Protein AF-A0A1B2J2B1-F1 (afdb_monomer_lite)

Foldseek 3Di:
DLVVQLVVLLVVVVVVVVVCVVVVHDPVDDPVVLVVLSNLLSVLLSLLLVLLLLVLLLVCLVPVDPPVSVVSSVVVLVVLVVCCVPVVDPVSVLNNSVVVSVCSNVVVDDSVNCVVSVVVSVVSNVVSVVSNVVSVVVVVD

Radius of gyration: 17.4 Å; chains: 1; bounding box: 36×32×58 Å

pLDDT: mean 90.69, std 5.52, range [52.62, 97.0]

Structure (mmCIF, N/CA/C/O backbone):
data_AF-A0A1B2J2B1-F1
#
_entry.id   AF-A0A1B2J2B1-F1
#
loop_
_atom_site.group_PDB
_atom_site.id
_atom_site.type_symbol
_atom_site.label_atom_id
_atom_site.label_alt_id
_atom_site.label_comp_id
_atom_site.label_asym_id
_atom_site.label_entity_id
_atom_site.label_seq_id
_atom_site.pdbx_PDB_ins_code
_atom_site.Cartn_x
_atom_site.Cartn_y
_atom_site.Cartn_z
_atom_site.occupancy
_atom_site.B_iso_or_equiv
_atom_site.auth_seq_id
_atom_site.auth_comp_id
_atom_site.auth_asym_id
_atom_site.auth_atom_id
_atom_site.pdbx_PDB_model_num
ATOM 1 N N . MET A 1 1 ? 5.247 -11.492 10.335 1.00 79.38 1 MET A N 1
ATOM 2 C CA . MET A 1 1 ? 4.113 -11.018 9.511 1.00 79.38 1 MET A CA 1
ATOM 3 C C . MET A 1 1 ? 4.525 -10.037 8.416 1.00 79.38 1 MET A C 1
ATOM 5 O O . MET A 1 1 ? 4.299 -10.346 7.259 1.00 79.38 1 MET A O 1
ATOM 9 N N . LEU A 1 2 ? 5.128 -8.870 8.713 1.00 81.56 2 LEU A N 1
ATOM 10 C CA . LEU A 1 2 ? 5.486 -7.906 7.651 1.00 81.56 2 LEU A CA 1
ATOM 11 C C . LEU A 1 2 ? 6.557 -8.449 6.686 1.00 81.56 2 LEU A C 1
ATOM 13 O O . LEU A 1 2 ? 6.440 -8.267 5.481 1.00 81.56 2 LEU A O 1
ATOM 17 N N . VAL A 1 3 ? 7.566 -9.151 7.214 1.00 88.56 3 VAL A N 1
ATOM 18 C CA . VAL A 1 3 ? 8.582 -9.844 6.402 1.00 88.56 3 VAL A CA 1
ATOM 19 C C . VAL A 1 3 ? 7.931 -10.907 5.515 1.00 88.56 3 VAL A C 1
ATOM 21 O O . VAL A 1 3 ? 8.241 -10.976 4.334 1.00 88.56 3 VAL A O 1
ATOM 24 N N . ASP A 1 4 ? 6.975 -11.671 6.049 1.00 89.50 4 ASP A N 1
ATOM 25 C CA . ASP A 1 4 ? 6.250 -12.696 5.286 1.00 89.50 4 ASP A CA 1
ATOM 26 C C . ASP A 1 4 ? 5.447 -12.070 4.138 1.00 89.50 4 ASP A C 1
ATOM 28 O O . ASP A 1 4 ? 5.524 -12.535 3.005 1.00 89.50 4 ASP A O 1
ATOM 32 N N . ILE A 1 5 ? 4.747 -10.958 4.404 1.00 88.12 5 ILE A N 1
ATOM 33 C CA . ILE A 1 5 ? 4.021 -10.177 3.390 1.00 88.12 5 ILE A CA 1
ATOM 34 C C . ILE A 1 5 ? 4.982 -9.664 2.313 1.00 88.12 5 ILE A C 1
ATOM 36 O O . ILE A 1 5 ? 4.697 -9.786 1.122 1.00 88.12 5 ILE A O 1
ATOM 40 N N . LEU A 1 6 ? 6.131 -9.119 2.717 1.00 90.75 6 LEU A N 1
ATOM 41 C CA . LEU A 1 6 ? 7.148 -8.622 1.792 1.00 90.75 6 LEU A CA 1
ATOM 42 C C . LEU A 1 6 ? 7.662 -9.745 0.886 1.00 90.75 6 LEU A C 1
ATOM 44 O O . LEU A 1 6 ? 7.717 -9.570 -0.332 1.00 90.75 6 LEU A O 1
ATOM 48 N N . LEU A 1 7 ? 7.995 -10.903 1.462 1.00 92.69 7 LEU A N 1
ATOM 49 C CA . LEU A 1 7 ? 8.448 -12.077 0.716 1.00 92.69 7 LEU A CA 1
ATOM 50 C C . LEU A 1 7 ? 7.363 -12.599 -0.229 1.00 92.69 7 LEU A C 1
ATOM 52 O O . LEU A 1 7 ? 7.669 -12.947 -1.368 1.00 92.69 7 LEU A O 1
ATOM 56 N N . GLN A 1 8 ? 6.100 -12.605 0.197 1.00 92.44 8 GLN A N 1
ATOM 57 C CA . GLN A 1 8 ? 4.983 -13.057 -0.628 1.00 92.44 8 GLN A CA 1
ATOM 58 C C . GLN A 1 8 ? 4.718 -12.115 -1.811 1.00 92.44 8 GLN A C 1
ATOM 60 O O . GLN A 1 8 ? 4.498 -12.584 -2.929 1.00 92.44 8 GLN A O 1
ATOM 65 N N . ILE A 1 9 ? 4.803 -10.795 -1.607 1.00 91.06 9 ILE A N 1
ATOM 66 C CA . ILE A 1 9 ? 4.696 -9.812 -2.697 1.00 91.06 9 ILE A CA 1
ATOM 67 C C . ILE A 1 9 ? 5.889 -9.931 -3.649 1.00 91.06 9 ILE A C 1
ATOM 69 O O . ILE A 1 9 ? 5.711 -9.905 -4.868 1.00 91.06 9 ILE A O 1
ATOM 73 N N . LEU A 1 10 ? 7.105 -10.078 -3.118 1.00 93.38 10 LEU A N 1
ATOM 74 C CA . LEU A 1 10 ? 8.295 -10.279 -3.941 1.00 93.38 10 LEU A CA 1
ATOM 75 C C . LEU A 1 10 ? 8.149 -11.538 -4.804 1.00 93.38 10 LEU A C 1
ATOM 77 O O . LEU A 1 10 ? 8.353 -11.474 -6.016 1.00 93.38 10 LEU A O 1
ATOM 81 N N . ALA A 1 11 ? 7.730 -12.652 -4.200 1.00 94.38 11 ALA A N 1
ATOM 82 C CA . ALA A 1 11 ? 7.475 -13.903 -4.903 1.00 94.38 11 ALA A CA 1
ATOM 83 C C . ALA A 1 11 ? 6.415 -13.733 -5.999 1.00 94.38 11 ALA A C 1
ATOM 85 O O . ALA A 1 11 ? 6.625 -14.212 -7.110 1.00 94.38 11 ALA A O 1
ATOM 86 N N . TYR A 1 12 ? 5.328 -13.002 -5.726 1.00 91.38 12 TYR A N 1
ATOM 87 C CA . TYR A 1 12 ? 4.292 -12.691 -6.714 1.00 91.38 12 TYR A CA 1
ATOM 88 C C . TYR A 1 12 ? 4.860 -11.977 -7.952 1.00 91.38 12 TYR A C 1
ATOM 90 O O . TYR A 1 12 ? 4.625 -12.418 -9.079 1.00 91.38 12 TYR A O 1
ATOM 98 N N . TYR A 1 13 ? 5.652 -10.915 -7.766 1.00 89.94 13 TYR A N 1
ATOM 99 C CA . TYR A 1 13 ? 6.248 -10.193 -8.897 1.00 89.94 13 TYR A CA 1
ATOM 100 C C . TYR A 1 13 ? 7.292 -11.029 -9.644 1.00 89.94 13 TYR A C 1
ATOM 102 O O . TYR A 1 13 ? 7.301 -11.023 -10.876 1.00 89.94 13 TYR A O 1
ATOM 110 N N . VAL A 1 14 ? 8.132 -11.784 -8.929 1.00 92.00 14 VAL A N 1
ATOM 111 C CA . VAL A 1 14 ? 9.106 -12.701 -9.545 1.00 92.00 14 VAL A CA 1
ATOM 112 C C . VAL A 1 14 ? 8.390 -13.739 -10.407 1.00 92.00 14 VAL A C 1
ATOM 114 O O . VAL A 1 14 ? 8.757 -13.922 -11.566 1.00 92.00 14 VAL A O 1
ATOM 117 N N . PHE A 1 15 ? 7.327 -14.362 -9.893 1.00 94.56 15 PHE A N 1
ATOM 118 C CA . PHE A 1 15 ? 6.523 -15.306 -10.669 1.00 94.56 15 PHE A CA 1
ATOM 119 C C . PHE A 1 15 ? 5.902 -14.650 -11.902 1.00 94.56 15 PHE A C 1
ATOM 121 O O . PHE A 1 15 ? 5.959 -15.225 -12.987 1.00 94.56 15 PHE A O 1
ATOM 128 N N . GLY A 1 16 ? 5.364 -13.434 -11.772 1.00 90.81 16 GLY A N 1
ATOM 129 C CA . GLY A 1 16 ? 4.820 -12.683 -12.905 1.00 90.81 16 GLY A CA 1
ATOM 130 C C . GLY A 1 16 ? 5.847 -12.455 -14.021 1.00 90.81 16 GLY A C 1
ATOM 131 O O . GLY A 1 16 ? 5.534 -12.649 -15.197 1.00 90.81 16 GLY A O 1
ATOM 132 N N . ILE A 1 17 ? 7.089 -12.114 -13.660 1.00 90.31 17 ILE A N 1
ATOM 133 C CA . ILE A 1 17 ? 8.195 -11.946 -14.615 1.00 90.31 17 ILE A CA 1
ATOM 134 C C . ILE A 1 17 ? 8.551 -13.286 -15.272 1.00 90.31 17 ILE A C 1
ATOM 136 O O . ILE A 1 17 ? 8.643 -13.356 -16.498 1.00 90.31 17 ILE A O 1
ATOM 140 N N . LEU A 1 18 ? 8.712 -14.353 -14.482 1.00 92.75 18 LEU A N 1
ATOM 141 C CA . LEU A 1 18 ? 9.064 -15.685 -14.988 1.00 92.75 18 LEU A CA 1
ATOM 142 C C . LEU A 1 18 ? 8.005 -16.234 -15.948 1.00 92.75 18 LEU A C 1
ATOM 144 O O . LEU A 1 18 ? 8.350 -16.727 -17.019 1.00 92.75 18 LEU A O 1
ATOM 148 N N . VAL A 1 19 ? 6.721 -16.097 -15.608 1.00 94.56 19 VAL A N 1
ATOM 149 C CA . VAL A 1 19 ? 5.609 -16.496 -16.482 1.00 94.56 19 VAL A CA 1
ATOM 150 C C . VAL A 1 19 ? 5.601 -15.658 -17.761 1.00 94.56 19 VAL A C 1
ATOM 152 O O . VAL A 1 19 ? 5.448 -16.206 -18.850 1.00 94.56 19 VAL A O 1
ATOM 155 N N . GLY A 1 20 ? 5.826 -14.344 -17.667 1.00 91.06 20 GLY A N 1
ATOM 156 C CA . GLY A 1 20 ? 5.936 -13.475 -18.841 1.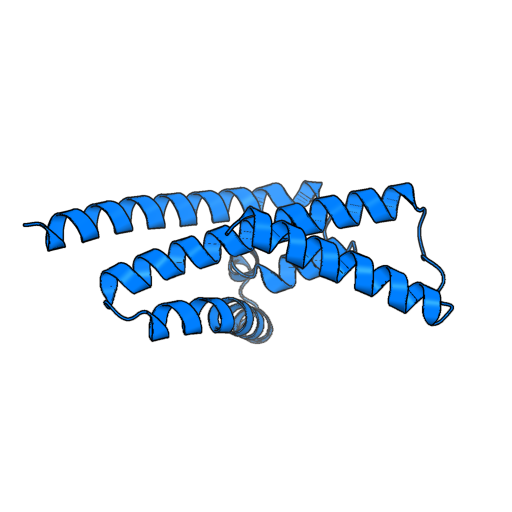00 91.06 20 GLY A CA 1
ATOM 157 C C . GLY A 1 20 ? 7.047 -13.914 -19.801 1.00 91.06 20 GLY A C 1
ATOM 158 O O . GLY A 1 20 ? 6.816 -14.004 -21.009 1.00 91.06 20 GLY A O 1
ATOM 159 N N . LEU A 1 21 ? 8.221 -14.249 -19.260 1.00 92.06 21 LEU A N 1
ATOM 160 C CA . LEU A 1 21 ? 9.353 -14.776 -20.025 1.00 92.06 21 LEU A CA 1
ATOM 161 C C . LEU A 1 21 ? 9.053 -16.157 -20.624 1.00 92.06 21 LEU A C 1
ATOM 163 O O . LEU A 1 21 ? 9.356 -16.382 -21.794 1.00 92.06 21 LEU A O 1
ATOM 167 N N . ALA A 1 22 ? 8.408 -17.049 -19.867 1.00 94.62 22 ALA A N 1
ATOM 168 C CA 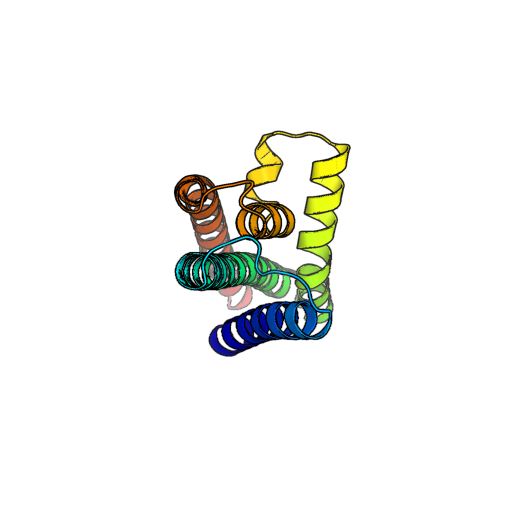. ALA A 1 22 ? 7.990 -18.369 -20.345 1.00 94.62 22 ALA A CA 1
ATOM 169 C C . ALA A 1 22 ? 6.982 -18.282 -21.506 1.00 94.62 22 ALA A C 1
ATOM 171 O O . ALA A 1 22 ? 6.993 -19.121 -22.401 1.00 94.62 22 ALA A O 1
ATOM 172 N N . MET A 1 23 ? 6.155 -17.232 -21.538 1.00 95.69 23 MET A N 1
ATOM 173 C CA . MET A 1 23 ? 5.245 -16.929 -22.650 1.00 95.69 23 MET A CA 1
ATOM 174 C C . MET A 1 23 ? 5.923 -16.196 -23.825 1.00 95.69 23 MET A C 1
ATOM 176 O O . MET A 1 23 ? 5.238 -15.721 -24.730 1.00 95.69 23 MET A O 1
ATOM 180 N N . GLY A 1 24 ? 7.252 -16.049 -23.816 1.00 91.81 24 GLY A N 1
ATOM 181 C CA . GLY A 1 24 ? 8.009 -15.394 -24.886 1.00 91.81 24 GLY A CA 1
ATOM 182 C C . GLY A 1 24 ? 7.836 -13.873 -24.946 1.00 91.81 24 GLY A C 1
ATOM 183 O O . GLY A 1 24 ? 8.168 -13.252 -25.961 1.00 91.81 24 GLY A O 1
ATOM 184 N N . ARG A 1 25 ? 7.313 -13.237 -23.888 1.00 90.06 25 ARG A N 1
ATOM 185 C CA . ARG A 1 25 ? 7.152 -11.777 -23.858 1.00 90.06 25 ARG A CA 1
ATOM 186 C C . ARG A 1 25 ? 8.510 -11.105 -23.681 1.00 90.06 25 ARG A C 1
ATOM 188 O O . ARG A 1 25 ? 9.303 -11.4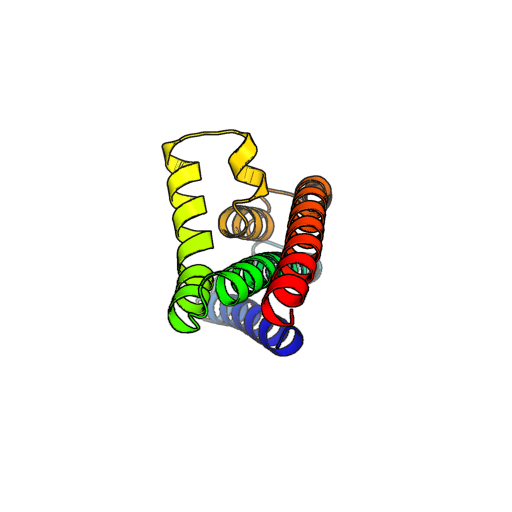73 -22.817 1.00 90.06 25 ARG A O 1
ATOM 195 N N . LYS A 1 26 ? 8.758 -10.066 -24.479 1.00 86.62 26 LYS A N 1
ATOM 196 C CA . LYS A 1 26 ? 9.926 -9.195 -24.302 1.00 86.62 26 LYS A CA 1
ATOM 197 C C . LYS A 1 26 ? 9.742 -8.355 -23.036 1.00 86.62 26 LYS A C 1
ATOM 199 O O . LYS A 1 26 ? 8.643 -7.880 -22.770 1.00 86.62 26 LYS A O 1
ATOM 204 N N . LEU A 1 27 ? 10.833 -8.123 -22.306 1.00 80.56 27 LEU A N 1
ATOM 205 C CA . LEU A 1 27 ? 10.852 -7.380 -21.035 1.00 80.56 27 LEU A CA 1
ATOM 206 C C . LEU A 1 27 ? 10.362 -5.926 -21.152 1.00 80.56 27 LEU A C 1
ATOM 208 O O . LEU A 1 27 ? 10.035 -5.315 -20.143 1.00 80.56 27 LEU A O 1
ATOM 212 N N . GLY A 1 28 ? 10.340 -5.349 -22.360 1.00 83.56 28 GLY A N 1
ATOM 213 C CA . GLY A 1 28 ? 9.877 -3.977 -22.619 1.00 83.56 28 GLY A CA 1
ATOM 214 C C . GLY A 1 28 ? 10.772 -2.868 -22.045 1.00 83.56 28 GLY A C 1
ATOM 215 O O . GLY A 1 28 ? 10.621 -1.713 -22.423 1.00 83.56 28 GLY A O 1
ATOM 216 N N . THR A 1 29 ? 11.722 -3.207 -21.170 1.00 86.06 29 THR A N 1
ATOM 217 C CA . THR A 1 29 ? 12.679 -2.302 -20.525 1.00 86.06 29 THR A CA 1
ATOM 218 C C . THR A 1 29 ? 13.987 -3.037 -20.188 1.00 86.06 29 THR A C 1
ATOM 220 O O . THR A 1 29 ? 14.118 -4.237 -20.446 1.00 86.06 29 THR A O 1
ATOM 223 N N . SER A 1 30 ? 14.973 -2.329 -19.630 1.00 90.69 30 SER A N 1
ATOM 224 C CA . SER A 1 30 ? 16.235 -2.921 -19.174 1.00 90.69 30 SER A CA 1
ATOM 225 C C . SER A 1 30 ? 16.060 -3.685 -17.856 1.00 90.69 30 SER A C 1
ATOM 227 O O . SER A 1 30 ? 15.259 -3.308 -17.001 1.00 90.69 30 SER A O 1
ATOM 229 N N . TRP A 1 31 ? 16.858 -4.738 -17.647 1.00 89.00 31 TRP A N 1
ATOM 230 C CA . TRP A 1 31 ? 16.835 -5.533 -16.409 1.00 89.00 31 TRP A CA 1
ATOM 231 C C . TRP A 1 31 ? 17.029 -4.692 -15.144 1.00 89.00 31 TRP A C 1
ATOM 233 O O . TRP A 1 31 ? 16.333 -4.904 -14.154 1.00 89.00 31 TRP A O 1
ATOM 243 N N . GLY A 1 32 ? 17.936 -3.711 -15.185 1.00 90.12 32 GLY A N 1
ATOM 244 C CA . GLY A 1 32 ? 18.182 -2.819 -14.052 1.00 90.12 32 GLY A CA 1
ATOM 245 C C . GLY A 1 32 ? 16.960 -1.972 -13.696 1.00 90.12 32 GLY A C 1
ATOM 246 O O . GLY A 1 32 ? 16.621 -1.849 -12.521 1.00 90.12 32 GLY A O 1
ATOM 247 N N . HIS A 1 33 ? 16.261 -1.439 -14.702 1.00 88.00 33 HIS A N 1
ATOM 248 C CA . HIS A 1 33 ? 15.056 -0.640 -14.483 1.00 88.00 33 HIS A CA 1
ATOM 249 C C . HIS A 1 33 ? 13.863 -1.493 -14.033 1.00 88.00 33 HIS A C 1
ATOM 251 O O . HIS A 1 33 ? 13.069 -1.064 -13.195 1.00 88.00 33 HIS A O 1
ATOM 257 N N . LEU A 1 34 ? 13.764 -2.723 -14.540 1.00 88.38 34 LEU A N 1
ATOM 258 C CA . LEU A 1 34 ? 12.751 -3.687 -14.121 1.00 88.38 34 LEU A CA 1
ATOM 259 C C . LEU A 1 34 ? 12.933 -4.084 -12.651 1.00 88.38 34 LEU A C 1
ATOM 261 O O . LEU A 1 34 ? 11.971 -4.045 -11.885 1.00 88.38 34 LEU A O 1
ATOM 265 N N . LEU A 1 35 ? 14.161 -4.412 -12.240 1.00 89.62 35 LEU A N 1
ATOM 266 C CA . LEU A 1 35 ? 14.468 -4.768 -10.854 1.00 89.62 35 LEU A CA 1
ATOM 267 C C . LEU A 1 35 ? 14.231 -3.596 -9.898 1.00 89.62 35 LEU A C 1
ATOM 269 O O . LEU A 1 35 ? 13.585 -3.784 -8.868 1.00 89.62 35 LEU A O 1
ATOM 273 N N . SER A 1 36 ? 14.695 -2.390 -10.236 1.00 89.56 36 SER A N 1
ATOM 274 C CA . SER A 1 36 ? 14.511 -1.218 -9.371 1.00 89.56 36 SER A CA 1
ATOM 275 C C . SER A 1 36 ? 13.035 -0.847 -9.211 1.00 89.56 36 SER A C 1
ATOM 277 O O . SER A 1 36 ? 12.575 -0.625 -8.090 1.00 89.56 36 SER A O 1
ATOM 279 N N . THR A 1 37 ? 12.269 -0.865 -10.304 1.00 87.81 37 THR A N 1
ATOM 280 C CA . THR A 1 37 ? 10.823 -0.597 -10.283 1.00 87.81 37 THR A CA 1
ATOM 281 C C . THR A 1 37 ? 10.069 -1.671 -9.506 1.00 87.81 37 THR A C 1
ATOM 283 O O . THR A 1 37 ? 9.193 -1.351 -8.702 1.00 87.81 37 THR A O 1
ATOM 286 N N . THR A 1 38 ? 10.441 -2.941 -9.679 1.00 90.25 38 THR A N 1
ATOM 287 C CA . THR A 1 38 ? 9.834 -4.057 -8.942 1.00 90.25 38 THR A CA 1
ATOM 288 C C . THR A 1 38 ? 10.094 -3.930 -7.445 1.00 90.25 38 THR A C 1
ATOM 290 O O . THR A 1 38 ? 9.148 -3.975 -6.664 1.00 90.25 38 THR A O 1
ATOM 293 N N . LEU A 1 39 ? 11.342 -3.700 -7.025 1.00 91.19 39 LEU A N 1
ATOM 294 C CA . LEU A 1 39 ? 11.687 -3.548 -5.608 1.00 91.19 39 LEU A CA 1
ATOM 295 C C . LEU A 1 39 ? 10.991 -2.341 -4.970 1.00 91.19 39 LEU A C 1
ATOM 297 O O . LEU A 1 39 ? 10.443 -2.460 -3.873 1.00 91.19 39 LEU A O 1
ATOM 301 N N . ALA A 1 40 ? 10.949 -1.202 -5.667 1.00 90.38 40 ALA A N 1
ATOM 302 C CA . ALA A 1 40 ? 10.218 -0.029 -5.197 1.00 90.38 40 ALA A CA 1
ATOM 303 C C . ALA A 1 40 ? 8.722 -0.334 -5.030 1.00 90.38 40 ALA A C 1
ATOM 305 O O . ALA A 1 40 ? 8.128 -0.016 -4.000 1.00 90.38 40 ALA A O 1
ATOM 306 N N . THR A 1 41 ? 8.126 -1.017 -6.007 1.00 90.81 41 THR A N 1
ATOM 307 C CA . THR A 1 41 ? 6.719 -1.427 -5.966 1.00 90.81 41 THR A CA 1
ATOM 308 C C . THR A 1 41 ? 6.446 -2.400 -4.818 1.00 90.81 41 THR A C 1
ATOM 310 O O . THR A 1 41 ? 5.456 -2.232 -4.107 1.00 90.81 41 THR A O 1
ATOM 313 N N . VAL A 1 42 ? 7.316 -3.389 -4.585 1.00 93.00 42 VAL A N 1
ATOM 314 C CA . VAL A 1 42 ? 7.215 -4.332 -3.456 1.00 93.00 42 VAL A CA 1
ATOM 315 C C . VAL A 1 42 ? 7.222 -3.573 -2.128 1.00 93.00 42 VAL A C 1
ATOM 317 O O . VAL A 1 42 ? 6.341 -3.793 -1.293 1.00 93.00 42 VAL A O 1
ATOM 320 N N . GLY A 1 43 ? 8.167 -2.644 -1.947 1.00 92.62 43 GLY A N 1
ATOM 321 C CA . GLY A 1 43 ? 8.269 -1.825 -0.737 1.00 92.62 43 GLY A CA 1
ATOM 322 C C . GLY A 1 43 ? 7.027 -0.962 -0.503 1.00 92.62 43 GLY A C 1
ATOM 323 O O . GLY A 1 43 ? 6.447 -0.995 0.582 1.00 92.62 43 GLY A O 1
ATOM 324 N N . ILE A 1 44 ? 6.565 -0.259 -1.539 1.00 92.69 44 ILE A N 1
ATOM 325 C CA . ILE A 1 44 ? 5.362 0.588 -1.487 1.00 92.69 44 ILE A CA 1
ATOM 326 C C . ILE A 1 44 ? 4.110 -0.238 -1.175 1.00 92.69 44 ILE A C 1
ATOM 328 O O . ILE A 1 44 ? 3.311 0.142 -0.322 1.00 92.69 44 ILE A O 1
ATOM 332 N N . THR A 1 45 ? 3.952 -1.394 -1.822 1.00 92.12 45 THR A N 1
ATOM 333 C CA . THR A 1 45 ? 2.808 -2.288 -1.587 1.00 92.12 45 THR A CA 1
ATOM 334 C C . THR A 1 45 ? 2.807 -2.807 -0.157 1.00 92.12 45 THR A C 1
ATOM 336 O O . THR A 1 45 ? 1.779 -2.767 0.511 1.00 92.12 45 THR A O 1
ATOM 339 N N . THR A 1 46 ? 3.966 -3.247 0.336 1.00 93.50 46 THR A N 1
ATOM 340 C CA . THR A 1 46 ? 4.121 -3.733 1.714 1.00 93.50 46 THR A CA 1
ATOM 341 C C . THR A 1 46 ? 3.769 -2.639 2.721 1.00 93.50 46 THR A C 1
ATOM 343 O O . THR A 1 46 ? 3.051 -2.893 3.689 1.00 93.50 46 THR A O 1
ATOM 346 N N . PHE A 1 47 ? 4.223 -1.409 2.471 1.00 93.56 47 PHE A N 1
ATOM 347 C CA . PHE A 1 47 ? 3.879 -0.250 3.287 1.00 93.56 47 PHE A CA 1
ATOM 348 C C . PHE A 1 47 ? 2.371 0.033 3.283 1.00 93.56 47 PHE A C 1
ATOM 350 O O . PHE A 1 47 ? 1.773 0.184 4.340 1.00 93.56 47 PHE A O 1
ATOM 357 N N . PHE A 1 48 ? 1.711 0.044 2.127 1.00 94.31 48 PHE A N 1
ATOM 358 C CA .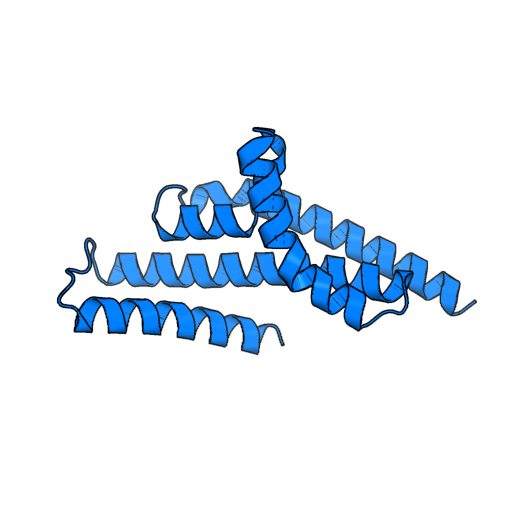 PHE A 1 48 ? 0.263 0.250 2.100 1.00 94.31 48 PHE A CA 1
ATOM 359 C C . PHE A 1 48 ? -0.525 -0.872 2.778 1.00 94.31 48 PHE A C 1
ATOM 361 O O . PHE A 1 48 ? -1.512 -0.600 3.462 1.00 94.31 48 PHE A O 1
ATOM 368 N N . ILE A 1 49 ? -0.091 -2.125 2.638 1.00 92.81 49 ILE A N 1
ATOM 369 C CA . ILE A 1 49 ? -0.714 -3.237 3.355 1.00 92.81 49 ILE A CA 1
ATOM 370 C C . ILE A 1 49 ? -0.591 -3.023 4.867 1.00 92.81 49 ILE A C 1
ATOM 372 O O . ILE A 1 49 ? -1.582 -3.195 5.573 1.00 92.81 49 ILE A O 1
ATOM 376 N N . SER A 1 50 ? 0.562 -2.578 5.378 1.00 93.25 50 SER A N 1
ATOM 377 C CA . SER A 1 50 ? 0.716 -2.317 6.817 1.00 93.25 50 SER A CA 1
ATOM 378 C C . SER A 1 50 ? -0.250 -1.241 7.333 1.00 93.25 50 SER A C 1
ATOM 380 O O . SER A 1 50 ? -0.774 -1.378 8.438 1.00 93.25 50 SER A O 1
ATOM 382 N N . VAL A 1 51 ? -0.575 -0.235 6.515 1.00 95.44 51 VAL A N 1
ATOM 383 C CA . VAL A 1 51 ? -1.595 0.785 6.824 1.00 95.44 51 VAL A CA 1
ATOM 384 C C . VAL A 1 51 ? -2.983 0.158 6.944 1.00 95.44 51 VAL A C 1
ATOM 386 O O . VAL A 1 51 ? -3.702 0.428 7.908 1.00 95.44 51 VAL A O 1
ATOM 389 N N . VAL A 1 52 ? -3.354 -0.723 6.009 1.00 95.56 52 VAL A N 1
ATOM 390 C CA . VAL A 1 52 ? -4.629 -1.460 6.063 1.00 95.56 52 VAL A CA 1
ATOM 391 C C . VAL A 1 52 ? -4.705 -2.344 7.305 1.00 95.56 52 VAL A C 1
ATOM 393 O O . VAL A 1 52 ? -5.728 -2.343 7.989 1.00 95.56 52 VAL A O 1
ATOM 396 N N . PHE A 1 53 ? -3.616 -3.033 7.651 1.00 94.06 53 PHE A N 1
ATOM 397 C CA . PHE A 1 53 ? -3.534 -3.799 8.894 1.00 94.06 53 PHE A CA 1
ATOM 398 C C . PHE A 1 53 ? -3.678 -2.910 10.135 1.00 94.06 53 PHE A C 1
ATOM 400 O O . PHE A 1 53 ? -4.396 -3.285 11.057 1.00 94.06 53 PHE A O 1
ATOM 407 N N . GLY A 1 54 ? -3.070 -1.721 10.156 1.00 94.94 54 GLY A N 1
ATOM 408 C CA . GLY A 1 54 ? -3.241 -0.760 11.251 1.00 94.94 54 GLY A CA 1
ATOM 409 C C . GLY A 1 54 ? -4.707 -0.366 11.466 1.00 94.94 54 GLY A C 1
ATOM 410 O O . GLY A 1 54 ? -5.201 -0.394 12.594 1.00 94.94 54 GLY A O 1
ATOM 411 N N . MET A 1 55 ? -5.439 -0.091 10.383 1.00 96.31 55 MET A N 1
ATOM 412 C CA . MET A 1 55 ? -6.885 0.166 10.447 1.00 96.31 55 MET A CA 1
ATOM 413 C C . MET A 1 55 ? -7.672 -1.066 10.922 1.00 96.31 55 MET A C 1
ATOM 415 O O . MET A 1 55 ? -8.591 -0.948 11.735 1.00 96.31 55 MET A O 1
ATOM 419 N N . ALA A 1 56 ? -7.294 -2.256 10.455 1.00 95.81 56 ALA A N 1
ATOM 420 C CA . ALA A 1 56 ? -7.926 -3.511 10.845 1.00 95.81 56 ALA A CA 1
ATOM 421 C C . ALA A 1 56 ? -7.744 -3.816 12.343 1.00 95.81 56 ALA A C 1
ATOM 423 O O . ALA A 1 56 ? -8.674 -4.317 12.979 1.00 95.81 56 ALA A O 1
ATOM 424 N N . VAL A 1 57 ? -6.591 -3.473 12.929 1.00 94.69 57 VAL A N 1
ATOM 425 C CA . VAL A 1 57 ? -6.339 -3.594 14.375 1.00 94.69 57 VAL A CA 1
ATOM 426 C C . VAL A 1 57 ? -7.264 -2.677 15.173 1.00 94.69 57 VAL A C 1
ATOM 428 O O . VAL A 1 57 ? -7.867 -3.127 16.145 1.00 94.69 57 VAL A O 1
ATOM 431 N N . VAL A 1 58 ? -7.455 -1.426 14.746 1.00 95.88 58 VAL A N 1
ATOM 432 C CA . VAL A 1 58 ? -8.416 -0.517 15.399 1.00 95.88 58 VAL A CA 1
ATOM 433 C C . VAL A 1 58 ? -9.825 -1.109 15.361 1.00 95.88 58 VAL A C 1
ATOM 435 O O . VAL A 1 58 ? -10.504 -1.156 16.387 1.00 95.88 58 VAL A O 1
ATOM 438 N N . LEU A 1 59 ? -10.256 -1.616 14.202 1.00 95.75 59 LEU A N 1
ATOM 439 C CA . LEU A 1 59 ? -11.555 -2.280 14.056 1.00 95.75 59 LEU A CA 1
ATOM 440 C C . LEU A 1 59 ? -11.683 -3.516 14.946 1.00 95.75 59 LEU A C 1
ATOM 442 O O . LEU A 1 59 ? -12.741 -3.732 15.539 1.00 95.75 59 LEU A O 1
ATOM 446 N N . LEU A 1 60 ? -10.619 -4.307 15.070 1.00 95.62 60 LEU A N 1
ATOM 447 C CA . LEU A 1 60 ? -10.586 -5.457 15.962 1.00 95.62 60 LEU A CA 1
ATOM 448 C C . LEU A 1 60 ? -10.777 -5.025 17.418 1.00 95.62 60 LEU A C 1
ATOM 450 O O . LEU A 1 60 ? -11.615 -5.591 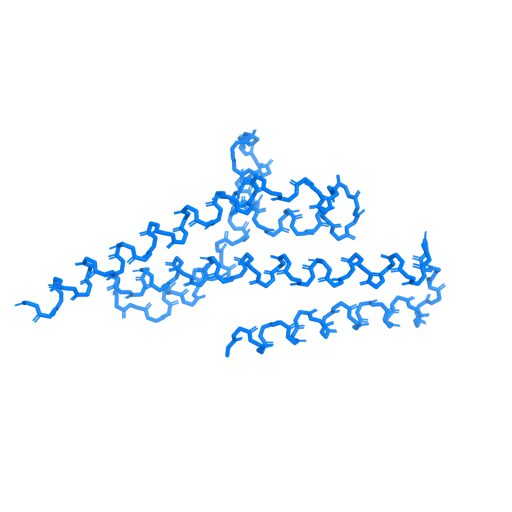18.115 1.00 95.62 60 LEU A O 1
ATOM 454 N N . ILE A 1 61 ? -10.039 -4.012 17.875 1.00 94.50 61 ILE A N 1
ATOM 455 C CA . ILE A 1 61 ? -10.152 -3.515 19.250 1.00 94.50 61 ILE A CA 1
ATOM 456 C C . ILE A 1 61 ? -11.559 -2.960 19.490 1.00 94.50 61 ILE A C 1
ATOM 458 O O . ILE A 1 61 ? -12.145 -3.256 20.528 1.00 94.50 61 ILE A O 1
ATOM 462 N N . LEU A 1 62 ? -12.131 -2.215 18.542 1.00 93.50 62 LEU A N 1
ATOM 463 C CA . LEU A 1 62 ? -13.481 -1.652 18.657 1.00 93.50 62 LEU A CA 1
ATOM 464 C C . LEU A 1 62 ? -14.569 -2.726 18.728 1.00 93.50 62 LEU A C 1
ATOM 466 O O . LEU A 1 62 ? -15.417 -2.693 19.615 1.00 93.50 62 LEU A O 1
ATOM 470 N N . THR A 1 63 ? -14.553 -3.669 17.789 1.00 93.62 63 THR A N 1
ATOM 471 C CA . THR A 1 63 ? -15.652 -4.629 17.592 1.00 93.62 63 THR A CA 1
ATOM 472 C C . THR A 1 63 ? -15.471 -5.930 18.369 1.00 93.62 63 THR A C 1
ATOM 474 O O . THR A 1 63 ? -16.431 -6.669 18.552 1.00 93.62 63 THR A O 1
ATOM 477 N N . GLY A 1 64 ? -14.242 -6.251 18.783 1.00 92.94 64 GLY A N 1
ATOM 478 C CA . GLY A 1 64 ? -13.876 -7.563 19.323 1.00 92.94 64 GLY A CA 1
ATOM 479 C C . GLY A 1 64 ? -13.914 -8.701 18.293 1.00 92.94 64 GLY A C 1
ATOM 480 O O . GLY A 1 64 ? -13.701 -9.853 18.661 1.00 92.94 64 GLY A O 1
ATOM 481 N N . SER A 1 65 ? -14.181 -8.415 17.011 1.00 95.00 65 SER A N 1
ATOM 482 C CA . SER A 1 65 ? -14.385 -9.432 15.976 1.00 95.00 65 SER A CA 1
ATOM 483 C C . SER A 1 65 ? -13.145 -9.632 15.106 1.00 95.00 65 SER A C 1
ATOM 485 O O . SER A 1 65 ? -12.813 -8.804 14.254 1.00 95.00 65 SER A O 1
ATOM 487 N N . GLN A 1 66 ? -12.500 -10.789 15.266 1.00 93.75 66 GLN A N 1
ATOM 488 C CA . GLN A 1 66 ? -11.396 -11.227 14.402 1.00 93.75 66 GLN A CA 1
ATOM 489 C C . GLN A 1 66 ? -11.851 -11.412 12.949 1.00 93.75 66 GLN A C 1
ATOM 491 O O . GLN A 1 66 ? -11.163 -10.991 12.022 1.00 93.75 66 GLN A O 1
ATOM 496 N N . ILE A 1 67 ? -13.048 -11.975 12.746 1.00 96.19 67 ILE A N 1
ATOM 497 C CA . ILE A 1 67 ? -13.619 -12.201 11.411 1.00 96.19 67 ILE A CA 1
ATOM 498 C C . ILE A 1 67 ? -13.869 -10.863 10.706 1.00 96.19 67 ILE A C 1
ATOM 500 O O . ILE A 1 67 ? -13.515 -10.712 9.538 1.00 96.19 67 ILE A O 1
ATOM 504 N N . GLY A 1 68 ? -14.430 -9.877 11.415 1.00 94.06 68 GLY A N 1
ATOM 505 C CA . GLY A 1 68 ? -14.688 -8.549 10.853 1.00 94.06 68 GLY A CA 1
ATOM 506 C C . GLY A 1 68 ? -13.404 -7.831 10.435 1.00 94.06 68 GLY A C 1
ATOM 507 O O . GLY A 1 68 ? -13.334 -7.274 9.339 1.00 94.06 68 GLY A O 1
ATOM 508 N N . SER A 1 69 ? -12.365 -7.905 11.270 1.00 95.50 69 SER A N 1
ATOM 509 C CA . SER A 1 69 ? -11.044 -7.344 10.966 1.00 95.50 69 SER A CA 1
ATOM 510 C C . SER A 1 69 ? -10.389 -8.017 9.751 1.00 95.50 69 SER A C 1
ATOM 512 O O . SER A 1 69 ? -9.921 -7.335 8.837 1.00 95.50 69 SER A O 1
ATOM 514 N N . ALA A 1 70 ? -10.430 -9.351 9.676 1.00 94.00 70 ALA A N 1
ATOM 515 C CA . ALA A 1 70 ? -9.889 -10.104 8.545 1.00 94.00 70 ALA A CA 1
ATOM 516 C C . ALA A 1 70 ? -10.627 -9.800 7.230 1.00 94.00 70 ALA A C 1
ATOM 518 O O . ALA A 1 70 ? -9.993 -9.551 6.202 1.00 94.00 70 ALA A O 1
ATOM 519 N N . ALA A 1 71 ? -11.963 -9.761 7.264 1.00 96.06 71 ALA A N 1
ATOM 520 C CA . ALA A 1 71 ? -12.776 -9.402 6.105 1.00 96.06 71 ALA A CA 1
ATOM 521 C C . ALA A 1 71 ? -12.468 -7.975 5.626 1.00 96.06 71 ALA A C 1
ATOM 523 O O . ALA A 1 71 ? -12.342 -7.738 4.424 1.00 96.06 71 ALA A O 1
ATOM 524 N N . PHE A 1 72 ? -12.279 -7.034 6.556 1.00 96.44 72 PHE A N 1
ATOM 525 C CA . PHE A 1 72 ? -11.928 -5.656 6.232 1.00 96.44 72 PHE A CA 1
ATOM 526 C C . PHE A 1 72 ? -10.616 -5.552 5.444 1.00 96.44 72 PHE A C 1
ATOM 528 O O . PHE A 1 72 ? -10.578 -4.829 4.453 1.00 96.44 72 PHE A O 1
ATOM 535 N N . ILE A 1 73 ? -9.571 -6.299 5.819 1.00 94.12 73 ILE A N 1
ATOM 536 C CA . ILE A 1 73 ? -8.265 -6.255 5.132 1.00 94.12 73 ILE A CA 1
ATOM 537 C C . ILE A 1 73 ? -8.399 -6.573 3.637 1.00 94.12 73 ILE A C 1
ATOM 539 O O . ILE A 1 73 ? -7.734 -5.952 2.808 1.00 94.12 73 ILE A O 1
ATOM 543 N N . VAL A 1 74 ? -9.277 -7.516 3.288 1.00 91.81 74 VAL A N 1
ATOM 544 C CA . VAL A 1 74 ? -9.508 -7.934 1.898 1.00 91.81 74 VAL A CA 1
ATOM 545 C C . VAL A 1 74 ? -10.473 -6.988 1.183 1.00 91.81 74 VAL A C 1
ATOM 547 O O . VAL A 1 74 ? -10.229 -6.589 0.044 1.00 91.81 74 VAL A O 1
ATOM 550 N N . ILE A 1 75 ? -11.571 -6.614 1.842 1.00 95.00 75 ILE A N 1
ATOM 551 C CA . ILE A 1 75 ? -12.659 -5.843 1.226 1.00 95.00 75 ILE A CA 1
ATOM 552 C C . ILE A 1 75 ? -12.274 -4.374 1.042 1.00 95.00 75 ILE A C 1
ATOM 554 O O . ILE A 1 75 ? -12.601 -3.786 0.013 1.00 95.00 75 ILE A O 1
ATOM 558 N N . PHE A 1 76 ? -11.571 -3.773 2.002 1.00 95.06 76 PHE A N 1
ATOM 559 C CA . PHE A 1 76 ? -11.227 -2.351 1.990 1.00 95.06 76 PHE A CA 1
ATOM 560 C C . PHE A 1 76 ? -10.540 -1.885 0.692 1.00 95.06 76 PHE A C 1
ATOM 562 O O . PHE A 1 76 ? -11.068 -0.970 0.052 1.00 95.06 76 PHE A O 1
ATOM 569 N N . PRO A 1 77 ? -9.420 -2.486 0.235 1.00 92.00 77 PRO A N 1
ATOM 570 C CA . PRO A 1 77 ? -8.750 -2.026 -0.983 1.00 92.00 77 PRO A CA 1
ATOM 571 C C . PRO A 1 77 ? -9.638 -2.145 -2.232 1.00 92.00 77 PRO A C 1
ATOM 573 O O . PRO A 1 77 ? -9.566 -1.287 -3.118 1.00 92.00 77 PRO A O 1
ATOM 576 N N . LEU A 1 78 ? -10.500 -3.166 -2.294 1.00 91.12 78 LEU A N 1
ATOM 577 C CA . LEU A 1 78 ? -11.446 -3.364 -3.394 1.00 91.12 78 LEU A CA 1
ATOM 578 C C . LEU A 1 78 ? -12.556 -2.311 -3.365 1.00 91.12 78 LEU A C 1
ATOM 580 O O . LEU A 1 78 ? -12.802 -1.648 -4.373 1.00 91.12 78 LEU A O 1
ATOM 584 N N . ALA A 1 79 ? -13.177 -2.104 -2.204 1.00 93.06 79 ALA A N 1
ATOM 585 C CA . ALA A 1 79 ? -14.241 -1.127 -2.018 1.00 93.06 79 ALA A CA 1
ATOM 586 C C . ALA A 1 79 ? -13.758 0.289 -2.352 1.00 93.06 79 ALA A C 1
ATOM 588 O O . ALA A 1 79 ? -14.400 0.993 -3.130 1.00 93.06 79 ALA A O 1
ATOM 589 N N . VAL A 1 80 ? -12.587 0.685 -1.845 1.00 93.75 80 VAL A N 1
ATOM 590 C CA . VAL A 1 80 ? -11.995 1.995 -2.144 1.00 93.75 80 VAL A CA 1
ATOM 591 C C . VAL A 1 80 ? -11.689 2.141 -3.636 1.00 93.75 80 VAL A C 1
ATOM 593 O O . VAL A 1 80 ? -11.939 3.204 -4.203 1.00 93.75 80 VAL A O 1
ATOM 596 N N . SER A 1 81 ? -11.196 1.086 -4.293 1.00 89.88 81 SER A N 1
ATOM 597 C CA . SER A 1 81 ? -10.934 1.114 -5.739 1.00 89.88 81 SER A CA 1
ATOM 598 C C . SER A 1 81 ? -12.212 1.318 -6.553 1.00 89.88 81 SER A C 1
ATOM 600 O O . SER A 1 81 ? -12.229 2.151 -7.460 1.00 89.88 81 SER A O 1
ATOM 602 N N . ILE A 1 82 ? -13.291 0.614 -6.201 1.00 90.31 82 ILE A N 1
ATOM 603 C CA . ILE A 1 82 ? -14.600 0.734 -6.859 1.00 90.31 82 ILE A CA 1
ATOM 604 C C . ILE A 1 82 ? -15.186 2.132 -6.634 1.00 90.31 82 ILE A C 1
ATOM 606 O O . ILE A 1 82 ? -15.587 2.796 -7.589 1.00 90.31 82 ILE A O 1
ATOM 610 N N . ILE A 1 83 ? -15.181 2.617 -5.390 1.00 91.56 83 ILE A N 1
ATOM 611 C CA . ILE A 1 83 ? -15.695 3.950 -5.053 1.00 91.56 83 ILE A CA 1
ATOM 612 C C . ILE A 1 83 ? -14.903 5.026 -5.798 1.00 91.56 83 ILE A C 1
ATOM 614 O O . ILE A 1 83 ? -15.499 5.931 -6.374 1.00 91.56 83 ILE A O 1
ATOM 618 N N . ALA A 1 84 ? -13.573 4.927 -5.845 1.00 89.00 84 ALA A N 1
ATOM 619 C CA . ALA A 1 84 ? -12.742 5.886 -6.567 1.00 89.00 84 ALA A CA 1
ATOM 620 C C . ALA A 1 84 ? -13.023 5.893 -8.081 1.00 89.00 84 ALA A C 1
ATOM 622 O O . ALA A 1 84 ? -12.934 6.952 -8.705 1.00 89.00 84 ALA A O 1
ATOM 623 N N . ALA A 1 85 ? -13.367 4.740 -8.663 1.00 85.81 85 ALA A N 1
ATOM 624 C CA . ALA A 1 85 ? -13.702 4.620 -10.079 1.00 85.81 85 ALA A CA 1
ATOM 625 C C . ALA A 1 85 ? -15.057 5.259 -10.427 1.00 85.81 85 ALA A C 1
ATOM 627 O O . ALA A 1 85 ? -15.183 5.831 -11.504 1.00 85.81 85 ALA A O 1
ATOM 628 N N . VAL A 1 86 ? -16.041 5.186 -9.524 1.00 89.25 86 VAL A N 1
ATOM 629 C CA . VAL A 1 86 ? -17.408 5.690 -9.759 1.00 89.25 86 VAL A CA 1
ATOM 630 C C . VAL A 1 86 ? -17.581 7.140 -9.301 1.00 89.25 86 VAL A C 1
ATOM 632 O O . VAL A 1 86 ? -18.191 7.947 -9.993 1.00 89.25 86 VAL A O 1
ATOM 635 N N . ALA A 1 87 ? -17.056 7.491 -8.127 1.00 84.31 87 ALA A N 1
ATOM 636 C CA . ALA A 1 87 ? -17.291 8.792 -7.504 1.00 84.31 87 ALA A CA 1
ATOM 637 C C . ALA A 1 87 ? -16.373 9.904 -8.040 1.00 84.31 87 ALA A C 1
ATOM 639 O O . ALA A 1 87 ? -16.587 11.070 -7.720 1.00 84.31 87 ALA A O 1
ATOM 640 N N . HIS A 1 88 ? -15.319 9.556 -8.794 1.00 80.62 88 HIS A N 1
ATOM 641 C CA . HIS A 1 88 ? -14.317 10.482 -9.350 1.00 80.62 88 HIS A CA 1
ATOM 642 C C . HIS A 1 88 ? -13.742 11.498 -8.346 1.00 80.62 88 HIS A C 1
ATOM 644 O O . HIS A 1 88 ? -13.259 12.571 -8.711 1.00 80.62 88 HIS A O 1
ATOM 650 N N . TRP A 1 89 ? -13.768 11.169 -7.055 1.00 84.50 89 TRP A N 1
ATOM 651 C CA . TRP A 1 89 ? -13.411 12.118 -6.015 1.00 84.50 89 TRP A CA 1
ATOM 652 C C . TRP A 1 89 ? -11.888 12.217 -5.903 1.00 84.50 89 TRP A C 1
ATOM 654 O O . TRP A 1 89 ? -11.198 11.247 -5.589 1.00 84.50 89 TRP A O 1
ATOM 664 N N . HIS A 1 90 ? -11.343 13.407 -6.150 1.00 81.38 90 HIS A N 1
ATOM 665 C CA . HIS A 1 90 ? -9.899 13.587 -6.310 1.00 81.38 90 HIS A CA 1
ATOM 666 C C . HIS A 1 90 ? -9.076 13.222 -5.058 1.00 81.38 90 HIS A C 1
ATOM 668 O O . HIS A 1 90 ? -7.905 12.866 -5.177 1.00 81.38 90 HIS A O 1
ATOM 674 N N . TRP A 1 91 ? -9.658 13.285 -3.857 1.00 87.31 91 TRP A N 1
ATOM 675 C CA . TRP A 1 91 ? -8.949 12.953 -2.615 1.00 87.31 91 TRP A CA 1
ATOM 676 C C . TRP A 1 91 ? -8.811 11.436 -2.391 1.00 87.31 91 TRP A C 1
ATOM 678 O O . TRP A 1 91 ? -7.803 10.989 -1.845 1.00 87.31 91 TRP A O 1
ATOM 688 N N . LEU A 1 92 ? -9.772 10.636 -2.873 1.00 87.62 92 LEU A N 1
ATOM 689 C CA . LEU A 1 92 ? -9.815 9.181 -2.671 1.00 87.62 92 LEU A CA 1
ATOM 690 C C . LEU A 1 92 ? -8.588 8.469 -3.247 1.00 87.62 92 LEU A C 1
ATOM 692 O O . LEU A 1 92 ? -8.243 7.375 -2.808 1.00 87.62 92 LEU A O 1
ATOM 696 N N . LYS A 1 93 ? -7.878 9.108 -4.183 1.00 86.88 93 LYS A N 1
ATOM 697 C CA . LYS A 1 93 ? -6.613 8.596 -4.714 1.00 86.88 93 LYS A CA 1
ATOM 698 C C . LYS A 1 93 ? -5.580 8.314 -3.618 1.00 86.88 93 LYS A C 1
ATOM 700 O O . LYS A 1 93 ? -4.828 7.361 -3.760 1.00 86.88 93 LYS A O 1
ATOM 705 N N . TYR A 1 94 ? -5.567 9.085 -2.527 1.00 90.75 94 TYR A N 1
ATOM 706 C CA . TYR A 1 94 ? -4.567 8.937 -1.463 1.00 90.75 94 TYR A CA 1
ATOM 707 C C . TYR A 1 94 ? -4.809 7.736 -0.544 1.00 90.75 94 TYR A C 1
ATOM 709 O O . TYR A 1 94 ? -3.874 7.277 0.103 1.00 90.75 94 TYR A O 1
ATOM 717 N N . ILE A 1 95 ? -6.039 7.218 -0.509 1.00 92.12 95 ILE A N 1
ATOM 718 C CA . ILE A 1 95 ? -6.411 6.007 0.239 1.00 92.12 95 ILE A CA 1
ATOM 719 C C . ILE A 1 95 ? -6.638 4.799 -0.678 1.00 92.12 95 ILE A C 1
ATOM 721 O O . ILE A 1 95 ? -6.757 3.669 -0.210 1.00 92.12 95 ILE A O 1
ATOM 725 N N . ASN A 1 96 ? -6.672 5.016 -1.997 1.00 93.12 96 ASN A N 1
ATOM 726 C CA . ASN A 1 96 ? -6.747 3.960 -2.998 1.00 93.12 96 ASN A CA 1
ATOM 727 C C . ASN A 1 96 ? -5.365 3.333 -3.223 1.00 93.12 96 ASN A C 1
ATOM 729 O O . ASN A 1 96 ? -4.702 3.536 -4.247 1.00 93.12 96 ASN A O 1
ATOM 733 N N . PHE A 1 97 ? -4.933 2.575 -2.221 1.00 92.38 97 PHE A N 1
ATOM 734 C CA . PHE A 1 97 ? -3.630 1.928 -2.179 1.00 92.38 97 PHE A CA 1
ATOM 735 C C . PHE A 1 97 ? -3.423 0.940 -3.327 1.00 92.38 97 PHE A C 1
ATOM 737 O O . PHE A 1 97 ? -2.386 0.975 -3.982 1.00 92.38 97 PHE A O 1
ATOM 744 N N . PHE A 1 98 ? -4.433 0.115 -3.622 1.00 90.19 98 PHE A N 1
ATOM 745 C CA . PHE A 1 98 ? -4.353 -0.889 -4.682 1.00 90.19 98 PHE A CA 1
ATOM 746 C C . PHE A 1 98 ? -4.122 -0.248 -6.053 1.00 90.19 98 PHE A C 1
ATOM 748 O O . PHE A 1 98 ? -3.146 -0.567 -6.733 1.00 90.19 98 PHE A O 1
ATOM 755 N N . SER A 1 99 ? -4.967 0.714 -6.439 1.00 90.38 99 SER A N 1
ATOM 756 C CA . SER A 1 99 ? -4.823 1.369 -7.744 1.00 90.38 99 SER A CA 1
ATOM 757 C C . SER A 1 99 ? -3.523 2.166 -7.835 1.00 90.38 99 SER A C 1
ATOM 759 O O . SER A 1 99 ? -2.915 2.223 -8.900 1.00 90.38 99 SER A O 1
ATOM 761 N N . THR A 1 100 ? -3.078 2.775 -6.733 1.00 90.88 100 THR A N 1
ATOM 762 C CA . THR A 1 100 ? -1.810 3.517 -6.693 1.00 90.88 100 THR A CA 1
ATOM 763 C C . THR A 1 100 ? -0.617 2.588 -6.899 1.00 90.88 100 THR A C 1
ATOM 765 O O . THR A 1 100 ? 0.228 2.880 -7.744 1.00 90.88 100 THR A O 1
ATOM 768 N N . THR A 1 101 ? -0.576 1.445 -6.209 1.00 89.31 101 THR A N 1
ATOM 769 C CA . THR A 1 101 ? 0.451 0.418 -6.422 1.00 89.31 101 THR A CA 1
ATOM 770 C C . THR A 1 101 ? 0.495 -0.023 -7.879 1.00 89.31 101 THR A C 1
ATOM 772 O O . THR A 1 101 ? 1.566 0.023 -8.477 1.00 89.31 101 THR A O 1
ATOM 775 N N . VAL A 1 102 ? -0.652 -0.376 -8.473 1.00 88.69 102 VAL A N 1
ATOM 776 C CA . VAL A 1 102 ? -0.718 -0.823 -9.876 1.00 88.69 102 VAL A CA 1
ATOM 777 C C . VAL A 1 102 ? -0.173 0.249 -10.818 1.00 88.69 102 VAL A C 1
ATOM 779 O O . VAL A 1 102 ? 0.649 -0.057 -11.679 1.00 88.69 102 VAL A O 1
ATOM 782 N N . LYS A 1 103 ? -0.574 1.514 -10.630 1.00 90.12 103 LYS A N 1
ATOM 783 C CA . LYS A 1 103 ? -0.091 2.648 -11.434 1.00 90.12 103 LYS A CA 1
ATOM 784 C C . LYS A 1 103 ? 1.422 2.833 -11.342 1.00 90.12 103 LYS A C 1
ATOM 786 O O . LYS A 1 103 ? 2.042 3.177 -12.345 1.00 90.12 103 LYS A O 1
ATOM 791 N N . ILE A 1 104 ? 2.015 2.593 -10.175 1.00 88.56 104 ILE A N 1
ATOM 792 C CA . ILE A 1 104 ? 3.472 2.622 -10.002 1.00 88.56 104 ILE A CA 1
ATOM 793 C C . ILE A 1 104 ? 4.115 1.432 -10.725 1.00 88.56 104 ILE A C 1
ATOM 795 O O . ILE A 1 104 ? 5.086 1.625 -11.455 1.00 88.56 104 ILE A O 1
ATOM 799 N N . SER A 1 105 ? 3.542 0.227 -10.613 1.00 85.31 105 SER A N 1
ATOM 800 C CA . SER A 1 105 ? 4.060 -0.978 -11.280 1.00 85.31 105 SER A CA 1
ATOM 801 C C . SER A 1 105 ? 4.110 -0.845 -12.802 1.00 85.31 105 SER A C 1
ATOM 803 O O . SER A 1 105 ? 5.032 -1.358 -13.431 1.00 85.31 105 SER A O 1
ATOM 805 N N . VAL A 1 106 ? 3.123 -0.169 -13.400 1.00 85.62 106 VAL A N 1
ATOM 806 C CA . VAL A 1 106 ? 3.048 0.048 -14.856 1.00 85.62 106 VAL A CA 1
ATOM 807 C C . VAL A 1 106 ? 3.713 1.352 -15.317 1.00 85.62 106 VAL A C 1
ATOM 809 O O . VAL A 1 106 ? 3.612 1.705 -16.489 1.00 85.62 106 VAL A O 1
ATOM 812 N N . GLY A 1 107 ? 4.361 2.094 -14.413 1.00 82.44 107 GLY A N 1
ATOM 813 C CA . GLY A 1 107 ? 5.058 3.343 -14.738 1.00 82.44 107 GLY A CA 1
ATOM 814 C C . GLY A 1 107 ? 4.150 4.540 -15.050 1.00 82.44 107 GLY A C 1
ATOM 815 O O . GLY A 1 107 ? 4.629 5.543 -15.571 1.00 82.44 107 GLY A O 1
ATOM 816 N N . GLN A 1 108 ? 2.854 4.475 -14.728 1.00 85.88 108 GLN A N 1
ATOM 817 C CA . GLN A 1 108 ? 1.926 5.610 -14.860 1.00 85.88 108 GLN A CA 1
ATOM 818 C C . GLN A 1 108 ? 2.143 6.680 -13.780 1.00 85.88 108 GLN A C 1
ATOM 820 O O . GLN A 1 108 ? 1.791 7.840 -13.983 1.00 85.88 108 GLN A O 1
ATOM 825 N N . ILE A 1 109 ? 2.693 6.292 -12.627 1.00 84.31 109 ILE A N 1
ATOM 826 C CA . ILE A 1 109 ? 3.117 7.190 -11.548 1.00 84.31 109 ILE A CA 1
ATOM 827 C C . ILE A 1 109 ? 4.573 6.864 -11.234 1.00 84.31 109 ILE A C 1
ATOM 829 O O . ILE A 1 109 ? 4.918 5.699 -11.031 1.00 84.31 109 ILE A O 1
ATOM 833 N N . THR A 1 110 ? 5.435 7.877 -11.170 1.00 83.94 110 THR A N 1
ATOM 834 C CA . THR A 1 110 ? 6.834 7.655 -10.791 1.00 83.94 110 THR A CA 1
ATOM 835 C C . THR A 1 110 ? 6.960 7.445 -9.286 1.00 83.94 110 THR A C 1
ATOM 837 O O . THR A 1 110 ? 6.214 8.015 -8.491 1.00 83.94 110 THR A O 1
ATOM 840 N N . VAL A 1 111 ? 7.976 6.692 -8.860 1.00 79.69 111 VAL A N 1
ATOM 841 C CA . VAL A 1 111 ? 8.274 6.495 -7.429 1.00 79.69 111 VAL A CA 1
ATOM 842 C C . VAL A 1 111 ? 8.511 7.833 -6.712 1.00 79.69 111 VAL A C 1
ATOM 844 O O . VAL A 1 111 ? 8.154 7.983 -5.552 1.00 79.69 111 VAL A O 1
ATOM 847 N N . SER A 1 112 ? 9.026 8.857 -7.400 1.00 84.00 112 SER A N 1
ATOM 848 C CA . SER A 1 112 ? 9.185 10.204 -6.829 1.00 84.00 112 SER A CA 1
ATOM 849 C C . SER A 1 112 ? 7.857 10.884 -6.469 1.00 84.00 112 SER A C 1
ATOM 851 O O . SER A 1 112 ? 7.816 11.707 -5.557 1.00 84.00 112 SER A O 1
ATOM 853 N N . GLN A 1 113 ? 6.759 10.521 -7.134 1.00 87.12 113 GLN A N 1
ATOM 854 C CA . GLN A 1 113 ? 5.416 11.045 -6.871 1.00 87.12 113 GLN A CA 1
ATOM 855 C C . GLN A 1 113 ? 4.690 10.288 -5.747 1.00 87.12 113 GLN A C 1
ATOM 857 O O . GLN A 1 113 ? 3.545 10.612 -5.435 1.00 87.12 113 GLN A O 1
ATOM 862 N N . PHE A 1 114 ? 5.334 9.299 -5.120 1.00 89.06 114 PHE A N 1
ATOM 863 C CA . PHE A 1 114 ? 4.773 8.516 -4.016 1.00 89.06 114 PHE A CA 1
ATOM 864 C C . PHE A 1 114 ? 4.660 9.307 -2.702 1.00 89.06 114 PHE A C 1
ATOM 866 O O . PHE A 1 114 ? 3.762 9.047 -1.904 1.00 89.06 114 PHE A O 1
ATOM 873 N N . TRP A 1 115 ? 5.528 10.297 -2.472 1.00 90.69 115 TRP A N 1
ATOM 874 C CA . TRP A 1 115 ? 5.636 10.994 -1.183 1.00 90.69 115 TRP A CA 1
ATOM 875 C C . TRP A 1 115 ? 4.319 11.546 -0.609 1.00 90.69 115 TRP A C 1
ATOM 877 O O . TRP A 1 115 ? 4.071 11.331 0.576 1.00 90.69 115 TRP A O 1
ATOM 887 N N . PRO A 1 116 ? 3.428 12.191 -1.388 1.00 91.94 116 PRO A N 1
ATOM 888 C CA . PRO A 1 116 ? 2.131 12.631 -0.872 1.00 91.94 116 PRO A CA 1
ATOM 889 C C . PRO A 1 116 ? 1.270 11.479 -0.329 1.00 91.94 116 PRO A C 1
ATOM 891 O O . PRO A 1 116 ? 0.607 11.632 0.693 1.00 91.94 116 PRO A O 1
ATOM 894 N N . TYR A 1 117 ? 1.312 10.309 -0.974 1.00 93.38 117 TYR A N 1
ATOM 895 C CA . TYR A 1 117 ? 0.588 9.113 -0.532 1.00 93.38 117 TYR A CA 1
ATOM 896 C C . TYR A 1 117 ? 1.189 8.543 0.757 1.00 93.38 117 TYR A C 1
ATOM 898 O O . TYR A 1 117 ? 0.452 8.119 1.649 1.00 93.38 117 TYR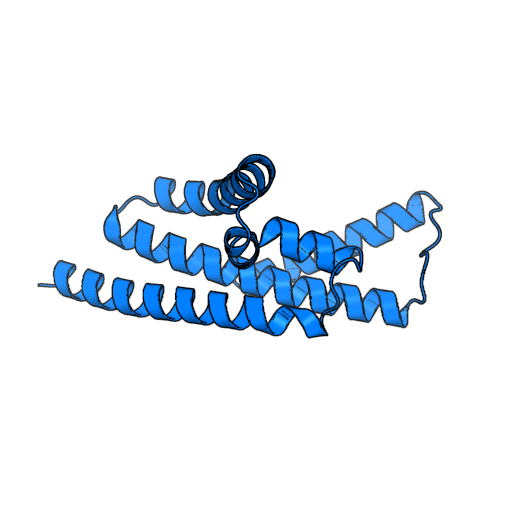 A O 1
ATOM 906 N N . ALA A 1 118 ? 2.520 8.577 0.877 1.00 93.38 118 ALA A N 1
ATOM 907 C CA . ALA A 1 118 ? 3.224 8.173 2.088 1.00 93.38 118 ALA A CA 1
ATOM 908 C C . ALA A 1 118 ? 2.828 9.045 3.287 1.00 93.38 118 ALA A C 1
ATOM 910 O O . ALA A 1 118 ? 2.499 8.513 4.344 1.00 93.38 118 ALA A O 1
ATOM 911 N N . TRP A 1 119 ? 2.774 10.369 3.115 1.00 94.94 119 TRP A N 1
ATOM 912 C CA . TRP A 1 119 ? 2.394 11.290 4.189 1.00 94.94 119 TRP A CA 1
ATOM 913 C C . TRP A 1 119 ? 0.965 11.079 4.684 1.00 94.94 119 TRP A C 1
ATOM 915 O O . TRP A 1 119 ? 0.742 11.013 5.892 1.00 94.94 119 TRP A O 1
ATOM 925 N N . VAL A 1 120 ? 0.006 10.901 3.770 1.00 95.31 120 VAL A N 1
ATOM 926 C CA . VAL A 1 120 ? -1.382 10.579 4.146 1.00 95.31 120 VAL A CA 1
ATOM 927 C C . VAL A 1 120 ? -1.447 9.240 4.884 1.00 95.31 120 VAL A C 1
ATOM 929 O O . VAL A 1 120 ? -2.125 9.124 5.900 1.00 95.31 120 VAL A O 1
ATOM 932 N N . SER A 1 121 ? -0.691 8.244 4.426 1.00 95.94 121 SER A N 1
ATOM 933 C CA . SER A 1 121 ? -0.627 6.926 5.064 1.00 95.94 121 SER A CA 1
ATOM 934 C C . SER A 1 121 ? -0.030 6.978 6.475 1.00 95.94 121 SER A C 1
ATOM 936 O O . SER A 1 121 ? -0.552 6.342 7.387 1.00 95.94 121 SER A O 1
ATOM 938 N N . ILE A 1 122 ? 1.027 7.771 6.681 1.00 96.31 122 ILE A N 1
ATOM 939 C CA . ILE A 1 122 ? 1.625 8.005 8.003 1.00 96.31 122 ILE A CA 1
ATOM 940 C C . ILE A 1 122 ? 0.623 8.705 8.925 1.00 96.31 122 ILE A C 1
ATOM 942 O O . ILE A 1 122 ? 0.485 8.310 10.080 1.00 96.31 122 ILE A O 1
ATOM 946 N N . ALA A 1 123 ? -0.112 9.700 8.422 1.00 96.62 123 ALA A N 1
ATOM 947 C CA . ALA A 1 123 ? -1.158 10.365 9.194 1.00 96.62 123 ALA A CA 1
ATOM 948 C C . ALA A 1 123 ? -2.267 9.384 9.615 1.00 96.62 123 ALA A C 1
ATOM 950 O O . ALA A 1 123 ? -2.671 9.385 10.777 1.00 96.62 123 ALA A O 1
ATOM 951 N N . ILE A 1 124 ? -2.706 8.496 8.713 1.00 96.19 124 ILE A N 1
ATOM 952 C CA . ILE A 1 124 ? -3.671 7.432 9.035 1.00 96.19 124 ILE A CA 1
ATOM 953 C C . ILE A 1 124 ? -3.113 6.518 10.129 1.00 96.19 124 ILE A C 1
ATOM 955 O O . ILE A 1 124 ? -3.796 6.277 11.121 1.00 96.19 124 ILE A O 1
ATOM 959 N N . LEU A 1 125 ? -1.868 6.056 9.996 1.00 96.12 125 LEU A N 1
ATOM 960 C CA . LEU A 1 125 ? -1.222 5.208 11.001 1.00 96.12 125 LEU A CA 1
ATOM 961 C C . LEU A 1 125 ? -1.124 5.893 12.370 1.00 96.12 125 LEU A C 1
ATOM 963 O O . LEU A 1 125 ? -1.409 5.258 13.383 1.00 96.12 125 LEU A O 1
ATOM 967 N N . ALA A 1 126 ? -0.772 7.180 12.409 1.00 96.81 126 ALA A N 1
ATOM 968 C CA . ALA A 1 126 ? -0.721 7.954 13.646 1.00 96.81 126 ALA A CA 1
ATOM 969 C C . ALA A 1 126 ? -2.102 8.032 14.317 1.00 96.81 126 ALA A C 1
ATOM 971 O O . ALA A 1 126 ? -2.223 7.788 15.517 1.00 96.81 126 ALA A O 1
ATOM 972 N N . VAL A 1 127 ? -3.156 8.290 13.537 1.00 97.00 127 VAL A N 1
ATOM 973 C CA . VAL A 1 127 ? -4.540 8.276 14.035 1.00 97.00 127 VAL A CA 1
ATOM 974 C C . VAL A 1 127 ? -4.920 6.884 14.545 1.00 97.00 127 VAL A C 1
ATOM 976 O O . VAL A 1 127 ? -5.455 6.769 15.646 1.00 97.00 127 VAL A O 1
ATOM 979 N N . CYS A 1 128 ? -4.606 5.818 13.805 1.00 96.31 128 CYS A N 1
ATOM 980 C CA . CYS A 1 128 ? -4.880 4.446 14.235 1.00 96.31 128 CYS A CA 1
ATOM 981 C C . CYS A 1 128 ? -4.167 4.095 15.544 1.00 96.31 128 CYS A C 1
ATOM 983 O O . CYS A 1 128 ? -4.761 3.452 16.409 1.00 96.31 128 CYS A O 1
ATOM 985 N N . PHE A 1 129 ? -2.920 4.531 15.711 1.00 94.88 129 PHE A N 1
ATOM 986 C CA . PHE A 1 129 ? -2.153 4.317 16.932 1.00 94.88 129 PHE A CA 1
ATOM 987 C C . PHE A 1 129 ? -2.794 5.020 18.135 1.00 94.88 129 PHE A C 1
ATOM 989 O O . PHE A 1 129 ? -3.059 4.375 19.150 1.00 94.88 129 PHE A O 1
ATOM 996 N N . LEU A 1 130 ? -3.123 6.310 18.003 1.00 95.69 130 LEU A N 1
ATOM 997 C CA . LEU A 1 130 ? -3.771 7.083 19.068 1.00 95.69 130 LEU A CA 1
ATOM 998 C C . LEU A 1 130 ? -5.144 6.511 19.447 1.00 95.69 130 LEU A C 1
ATOM 1000 O O . LEU A 1 130 ? -5.453 6.381 20.632 1.00 95.69 130 LEU A O 1
ATOM 1004 N N . LEU A 1 131 ? -5.948 6.124 18.452 1.00 94.75 131 LEU A N 1
ATOM 1005 C CA . LEU A 1 131 ? -7.236 5.471 18.687 1.00 94.75 131 LEU A CA 1
ATOM 1006 C C . LEU A 1 131 ? -7.058 4.133 19.404 1.00 94.75 131 LEU A C 1
ATOM 1008 O O . LEU A 1 131 ? -7.760 3.871 20.376 1.00 94.75 131 LEU A O 1
ATOM 1012 N N . SER A 1 132 ? -6.105 3.308 18.967 1.00 92.81 132 SER A N 1
ATOM 1013 C CA . SER A 1 132 ? -5.831 2.014 19.602 1.00 92.81 132 SER A CA 1
ATOM 1014 C C . SER A 1 132 ? -5.448 2.185 21.071 1.00 92.81 132 SER A C 1
ATOM 1016 O O . SER A 1 132 ? -6.023 1.510 21.920 1.00 92.81 132 SER A O 1
ATOM 1018 N N . LEU A 1 133 ? -4.551 3.127 21.387 1.00 93.06 133 LEU A N 1
ATOM 1019 C CA . LEU A 1 133 ? -4.164 3.432 22.768 1.00 93.06 133 LEU A CA 1
ATOM 1020 C C . LEU A 1 133 ? -5.366 3.840 23.627 1.00 93.06 133 LEU A C 1
ATOM 1022 O O . LEU A 1 133 ? -5.573 3.277 24.701 1.00 93.06 133 LEU A O 1
ATOM 1026 N N . GLY A 1 134 ? -6.181 4.781 23.145 1.00 92.81 134 GLY A N 1
ATOM 1027 C CA . GLY A 1 134 ? -7.347 5.254 23.894 1.00 92.81 134 GLY A CA 1
ATOM 1028 C C . GLY A 1 134 ? -8.405 4.168 24.110 1.00 92.81 134 GLY A C 1
ATOM 1029 O O . GLY A 1 134 ? -9.052 4.129 25.156 1.00 92.81 134 GLY A O 1
ATOM 1030 N N . LEU A 1 135 ? -8.581 3.267 23.144 1.00 92.00 135 LEU A N 1
ATOM 1031 C CA . LEU A 1 135 ? -9.529 2.159 23.253 1.00 92.00 135 LEU A CA 1
ATOM 1032 C C . LEU A 1 135 ? -9.056 1.065 24.205 1.00 92.00 135 LEU A C 1
ATOM 1034 O O . LEU A 1 135 ? -9.880 0.518 24.935 1.00 92.00 135 LEU A O 1
ATOM 1038 N N . ILE A 1 136 ? -7.758 0.758 24.208 1.00 91.75 136 ILE A N 1
ATOM 1039 C CA . ILE A 1 136 ? -7.172 -0.216 25.135 1.00 91.75 136 ILE A CA 1
ATOM 1040 C C . ILE A 1 136 ? -7.329 0.284 26.573 1.00 91.75 136 ILE A C 1
ATOM 1042 O O . ILE A 1 136 ? -7.891 -0.431 27.396 1.00 91.75 136 ILE A O 1
ATOM 1046 N N . GLN A 1 137 ? -6.972 1.545 26.846 1.00 89.31 137 GLN A N 1
ATOM 1047 C CA . GLN A 1 137 ? -7.126 2.142 28.181 1.00 89.31 137 GLN A CA 1
ATOM 1048 C C . GLN A 1 137 ? -8.563 2.051 28.712 1.00 89.31 137 GLN A C 1
ATOM 1050 O O . GLN A 1 137 ? -8.771 1.778 29.887 1.00 89.31 137 GLN A O 1
ATOM 1055 N N . ARG A 1 138 ? -9.568 2.248 27.851 1.00 86.06 138 ARG A N 1
ATOM 1056 C CA . ARG A 1 138 ? -10.987 2.152 28.235 1.00 86.06 138 ARG A CA 1
ATOM 1057 C C . ARG A 1 138 ? -11.489 0.728 28.463 1.00 86.06 138 ARG A C 1
ATOM 1059 O O . ARG A 1 138 ? -12.567 0.578 29.018 1.00 86.06 138 ARG A O 1
ATOM 1066 N N . LYS A 1 139 ? -10.789 -0.287 27.955 1.00 79.31 139 LYS A N 1
ATOM 1067 C CA . LYS A 1 139 ? -11.146 -1.699 28.156 1.00 79.31 139 LYS A CA 1
ATOM 1068 C C . LYS A 1 139 ? -10.463 -2.313 29.375 1.00 79.31 139 LYS A C 1
ATOM 1070 O O . LYS A 1 139 ? -10.916 -3.352 29.840 1.00 79.31 139 LYS A O 1
ATOM 1075 N N . GLU A 1 140 ? -9.372 -1.708 29.837 1.00 70.00 140 GLU A N 1
ATOM 1076 C CA . GLU A 1 140 ? -8.632 -2.134 31.030 1.00 70.00 140 GLU A CA 1
ATOM 1077 C C . GLU A 1 140 ? -9.121 -1.458 32.326 1.00 70.00 140 GLU A C 1
ATOM 1079 O O . GLU A 1 140 ? -8.853 -1.979 33.407 1.00 70.00 140 GLU A O 1
ATOM 1084 N N . LEU A 1 141 ? -9.834 -0.329 32.221 1.00 52.62 141 LEU A N 1
ATOM 1085 C CA . LEU A 1 141 ? -10.552 0.350 33.314 1.00 52.62 141 LEU A CA 1
ATOM 1086 C C . LEU A 1 141 ? -11.973 -0.202 33.478 1.00 52.62 141 LEU A C 1
ATOM 1088 O O . LEU A 1 141 ? -12.415 -0.307 34.643 1.00 52.62 141 LEU A O 1
#

Organism: NCBI:txid240427

Sequence (141 aa):
MLVDILLQILAYYVFGILVGLAMGRKLGTSWGHLLSTTLATVGITTFFISVVFGMAVVLLILTGSQIGSAAFIVIFPLAVSIIAAVAHWHWLKYINFFSTTVKISVGQITVSQFWPYAWVSIAILAVCFLLSLGLIQRKEL

Secondary structure (DSSP, 8-state):
-HHHHHHHHHHHHHHHHHHHHHTT---SS-HHHHHHHHHHHHHHHHHHHHHHHHHHHHHHHHH--HHHHHHHHHHHHHHHHHHHHHH--TTGGGT-HHHHHHHHHTTSS-GGGGHHHHHHHHHHHHHHHHHHHHHHHHHH-